Protein AF-A0A0J7MW01-F1 (afdb_monomer_lite)

Sequence (68 aa):
MTAHFEGDIVITGRLPESSNIEEFKENLMKGMDMVTEDERRWSVGIYGMPSRYGKIKDLGSFDASFFK

Organism: Lasius niger (NCBI:txid67767)

pLDDT: mean 90.81, std 13.17, range [36.56, 98.56]

InterPro domains:
  IPR014030 Beta-ketoacyl synthase-like, N-terminal domain [PF00109] (11-68)
  IPR016039 Thiolase-like [G3DSA:3.40.47.10] (11-68)

Structure (mmCIF, N/CA/C/O backbone):
data_AF-A0A0J7MW01-F1
#
_entry.id   AF-A0A0J7MW01-F1
#
loop_
_atom_site.group_PDB
_atom_site.id
_atom_site.type_symbol
_atom_site.label_atom_id
_atom_site.label_alt_id
_atom_site.label_comp_id
_atom_site.label_asym_id
_atom_site.label_entity_id
_atom_site.label_seq_id
_atom_site.pdbx_PDB_ins_code
_atom_site.Cartn_x
_atom_site.Cartn_y
_atom_site.Cartn_z
_atom_site.occupancy
_atom_site.B_iso_or_equiv
_atom_site.auth_seq_id
_atom_site.auth_comp_id
_atom_site.auth_asym_id
_atom_site.auth_atom_id
_atom_site.pdbx_PDB_model_num
ATOM 1 N N . MET A 1 1 ? 30.551 -9.278 6.852 1.00 36.56 1 MET A N 1
ATOM 2 C CA . MET A 1 1 ? 29.787 -10.537 6.922 1.00 36.56 1 MET A CA 1
ATOM 3 C C . MET A 1 1 ? 28.958 -10.592 5.649 1.00 36.56 1 MET A C 1
ATOM 5 O O . MET A 1 1 ? 27.934 -9.933 5.562 1.00 36.56 1 MET A O 1
ATOM 9 N N . THR A 1 2 ? 29.507 -11.193 4.597 1.00 45.38 2 THR A N 1
ATOM 10 C CA . THR A 1 2 ? 28.856 -11.317 3.287 1.00 45.38 2 THR A CA 1
ATOM 11 C C . THR A 1 2 ? 27.805 -12.407 3.402 1.00 45.38 2 THR A C 1
ATOM 13 O O . THR A 1 2 ? 28.146 -13.572 3.588 1.00 45.38 2 THR A O 1
ATOM 16 N N . ALA A 1 3 ? 26.531 -12.032 3.356 1.00 54.41 3 ALA A N 1
ATOM 17 C CA . ALA A 1 3 ? 25.473 -13.013 3.213 1.00 54.41 3 ALA A CA 1
ATOM 18 C C . ALA A 1 3 ? 25.516 -13.529 1.767 1.00 54.41 3 ALA A C 1
ATOM 20 O O . ALA A 1 3 ? 25.181 -12.818 0.822 1.00 54.41 3 ALA A O 1
ATOM 21 N N . HIS A 1 4 ? 26.045 -14.739 1.606 1.00 54.47 4 HIS A N 1
ATOM 22 C CA . HIS A 1 4 ? 25.939 -15.504 0.374 1.00 54.47 4 HIS A CA 1
ATOM 23 C C . HIS A 1 4 ? 24.512 -16.054 0.304 1.00 54.47 4 HIS A C 1
ATOM 25 O O . HIS A 1 4 ? 24.160 -16.946 1.069 1.00 54.47 4 HIS A O 1
ATOM 31 N N . PHE A 1 5 ? 23.691 -15.481 -0.574 1.00 65.12 5 PHE A N 1
ATOM 32 C CA . PHE A 1 5 ? 22.310 -15.899 -0.810 1.00 65.12 5 PHE A CA 1
ATOM 33 C C . PHE A 1 5 ? 22.240 -16.690 -2.114 1.00 65.12 5 PHE A C 1
ATOM 35 O O . PHE A 1 5 ? 21.896 -16.157 -3.168 1.00 65.12 5 PHE A O 1
ATOM 42 N N . GLU A 1 6 ? 22.627 -17.959 -2.067 1.00 60.00 6 GLU A N 1
ATOM 43 C CA . GLU A 1 6 ? 22.470 -18.864 -3.202 1.00 60.00 6 GLU A CA 1
ATOM 44 C C . GLU A 1 6 ? 21.149 -19.623 -3.019 1.00 60.00 6 GLU A C 1
ATOM 46 O O . GLU A 1 6 ? 21.084 -20.608 -2.290 1.00 60.00 6 GLU A O 1
ATOM 51 N N . GLY A 1 7 ? 20.072 -19.106 -3.626 1.00 72.31 7 GLY A N 1
ATOM 52 C CA . GLY A 1 7 ? 18.757 -19.767 -3.657 1.00 72.31 7 GLY A CA 1
ATOM 53 C C . GLY A 1 7 ? 17.592 -19.073 -2.938 1.00 72.31 7 GLY A C 1
ATOM 54 O O . GLY A 1 7 ? 16.514 -19.662 -2.869 1.00 72.31 7 GLY A O 1
ATOM 55 N N . ASP A 1 8 ? 17.748 -17.844 -2.440 1.00 81.44 8 ASP A N 1
ATOM 56 C CA . ASP A 1 8 ? 16.668 -17.157 -1.717 1.00 81.44 8 ASP A CA 1
ATOM 57 C C . ASP A 1 8 ? 15.646 -16.485 -2.649 1.00 81.44 8 ASP A C 1
ATOM 59 O O . ASP A 1 8 ? 15.990 -15.750 -3.578 1.00 81.44 8 ASP A O 1
ATOM 63 N N . ILE A 1 9 ? 14.358 -16.701 -2.360 1.00 84.50 9 ILE A N 1
ATOM 64 C CA . ILE A 1 9 ? 13.244 -15.986 -2.993 1.00 84.50 9 ILE A CA 1
ATOM 65 C C . ILE A 1 9 ? 12.970 -14.714 -2.191 1.00 84.50 9 ILE A C 1
ATOM 67 O O . ILE A 1 9 ? 12.598 -14.770 -1.019 1.00 84.50 9 ILE A O 1
ATOM 71 N N . VAL A 1 10 ? 13.101 -13.562 -2.848 1.00 87.81 10 VAL A N 1
ATOM 72 C CA . VAL A 1 10 ? 12.792 -12.255 -2.259 1.00 87.81 10 VAL A CA 1
ATOM 73 C C . VAL A 1 10 ? 11.397 -11.813 -2.685 1.00 87.81 10 VAL A C 1
ATOM 75 O O . VAL A 1 10 ? 11.074 -11.789 -3.872 1.00 87.81 10 VAL A O 1
ATOM 78 N N . ILE A 1 11 ? 10.580 -11.410 -1.712 1.00 89.00 11 ILE A N 1
ATOM 79 C CA . ILE A 1 11 ? 9.280 -10.778 -1.947 1.00 89.00 11 ILE A CA 1
ATOM 80 C C . ILE A 1 11 ? 9.424 -9.283 -1.671 1.00 89.00 11 ILE A C 1
ATOM 82 O O . ILE A 1 11 ? 9.889 -8.882 -0.606 1.00 89.00 11 ILE A O 1
ATOM 86 N N . THR A 1 12 ? 9.017 -8.458 -2.634 1.00 95.25 12 THR A N 1
ATOM 87 C CA . THR A 1 12 ? 9.000 -6.996 -2.524 1.00 95.25 12 THR A CA 1
ATOM 88 C C . THR A 1 12 ? 7.677 -6.435 -3.032 1.00 95.25 12 THR A C 1
ATOM 90 O O . THR A 1 12 ? 6.979 -7.082 -3.813 1.00 95.25 12 THR A O 1
ATOM 93 N N . GLY A 1 13 ? 7.310 -5.238 -2.584 1.00 95.56 13 GLY A N 1
ATOM 94 C CA . GLY A 1 13 ? 6.073 -4.595 -2.999 1.00 95.56 13 GLY A CA 1
ATOM 95 C C . GLY A 1 13 ? 5.706 -3.370 -2.172 1.00 95.56 13 GLY A C 1
ATOM 96 O O . GLY A 1 13 ? 6.313 -3.069 -1.142 1.00 95.56 13 GLY A O 1
ATOM 97 N N . ARG A 1 14 ? 4.674 -2.677 -2.654 1.00 97.75 14 ARG A N 1
ATOM 98 C CA . ARG A 1 14 ? 3.997 -1.569 -1.974 1.00 97.75 14 ARG A CA 1
ATOM 99 C C . ARG A 1 14 ? 2.567 -2.010 -1.690 1.00 97.75 14 ARG A C 1
ATOM 101 O O . ARG A 1 14 ? 1.885 -2.485 -2.596 1.00 97.75 14 ARG A O 1
ATOM 108 N N . LEU A 1 15 ? 2.137 -1.874 -0.444 1.00 98.12 15 LEU A N 1
ATOM 109 C CA . LEU A 1 15 ? 0.859 -2.380 0.068 1.00 98.12 15 LEU A CA 1
ATOM 110 C C . LEU A 1 15 ? 0.076 -1.239 0.744 1.00 98.12 15 LEU A C 1
ATOM 112 O O . LEU A 1 15 ? 0.607 -0.126 0.854 1.00 98.12 15 LEU A O 1
ATOM 116 N N . PRO A 1 16 ? -1.198 -1.447 1.133 1.00 98.31 16 PRO A N 1
ATOM 117 C CA . PRO A 1 16 ? -1.977 -0.414 1.803 1.00 98.31 16 PRO A CA 1
ATOM 118 C C . PRO A 1 16 ? -1.229 0.194 2.989 1.00 98.31 16 PRO A C 1
ATOM 120 O O . PRO A 1 16 ? -0.688 -0.538 3.807 1.00 98.31 16 PRO A O 1
ATOM 123 N N . GLU A 1 17 ? -1.151 1.524 3.044 1.00 98.06 17 GLU A N 1
ATOM 124 C CA . GLU A 1 17 ? -0.417 2.257 4.087 1.00 98.06 17 GLU A CA 1
ATOM 125 C C . GLU A 1 17 ? 1.049 1.822 4.318 1.00 98.06 17 GLU A C 1
ATOM 127 O O . GLU A 1 17 ? 1.626 2.097 5.375 1.00 98.06 17 GLU A O 1
ATOM 132 N N . SER A 1 18 ? 1.705 1.228 3.313 1.00 98.38 18 SER A N 1
ATOM 133 C CA . SER A 1 18 ? 3.094 0.758 3.412 1.00 98.38 18 SER A CA 1
ATOM 134 C C . SER A 1 18 ? 3.877 0.988 2.119 1.00 98.38 18 SER A C 1
ATOM 136 O O . SER A 1 18 ? 3.583 0.414 1.067 1.00 98.38 18 SER A O 1
ATOM 138 N N . SER A 1 19 ? 4.910 1.828 2.191 1.00 97.75 19 SER A N 1
ATOM 139 C CA . SER A 1 19 ? 5.748 2.190 1.038 1.00 97.75 19 SER A CA 1
ATOM 140 C C . SER A 1 19 ? 6.770 1.115 0.662 1.00 97.75 19 SER A C 1
ATOM 142 O O . SER A 1 19 ? 7.354 1.194 -0.415 1.00 97.75 19 SER A O 1
ATOM 144 N N . ASN A 1 20 ? 6.993 0.129 1.530 1.00 97.12 20 ASN A N 1
ATOM 145 C CA . ASN A 1 20 ? 7.889 -1.010 1.335 1.00 97.12 20 ASN A CA 1
ATOM 146 C C . ASN A 1 20 ? 7.461 -2.180 2.249 1.00 97.12 20 ASN A C 1
ATOM 148 O O . ASN A 1 20 ? 6.550 -2.036 3.070 1.00 97.12 20 ASN A O 1
ATOM 152 N N . ILE A 1 21 ? 8.119 -3.337 2.111 1.00 97.00 21 ILE A N 1
ATOM 153 C CA . ILE A 1 21 ? 7.799 -4.547 2.887 1.00 97.00 21 ILE A CA 1
ATOM 154 C C . ILE A 1 21 ? 8.093 -4.400 4.385 1.00 97.00 21 ILE A C 1
ATOM 156 O O . ILE A 1 21 ? 7.369 -4.989 5.185 1.00 97.00 21 ILE A O 1
ATOM 160 N N . GLU A 1 22 ? 9.090 -3.607 4.788 1.00 97.00 22 GLU A N 1
ATOM 161 C CA . GLU A 1 22 ? 9.390 -3.425 6.215 1.00 97.00 22 GLU A CA 1
ATOM 162 C C . GLU A 1 22 ? 8.280 -2.623 6.909 1.00 97.00 22 GLU A C 1
ATOM 164 O O . GLU A 1 22 ? 7.778 -3.050 7.946 1.00 97.00 22 GLU A O 1
ATOM 169 N N . GLU A 1 23 ? 7.791 -1.543 6.285 1.00 98.25 23 GLU A N 1
ATOM 170 C CA . GLU A 1 23 ? 6.615 -0.808 6.777 1.00 98.25 23 GLU A CA 1
ATOM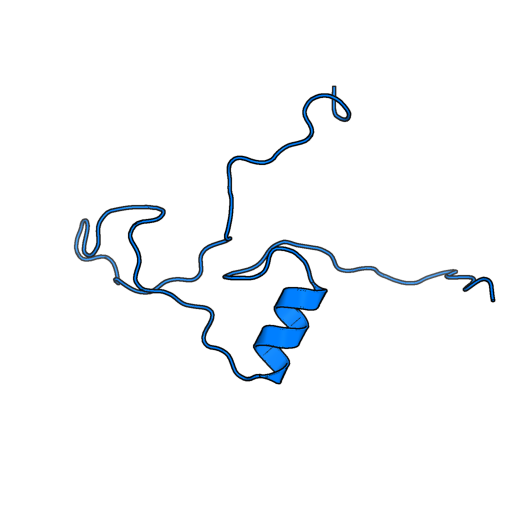 171 C C . GLU A 1 23 ? 5.380 -1.713 6.880 1.00 98.25 23 GLU A C 1
ATOM 173 O O . GLU A 1 23 ? 4.624 -1.635 7.848 1.00 98.25 23 GLU A O 1
ATOM 178 N N . PHE A 1 24 ? 5.172 -2.589 5.892 1.00 98.25 24 PHE A N 1
ATOM 179 C CA . PHE A 1 24 ? 4.045 -3.520 5.903 1.00 98.25 24 PHE A CA 1
ATOM 180 C C . PHE A 1 24 ? 4.150 -4.517 7.055 1.00 98.25 24 PHE A C 1
ATOM 182 O O . PHE A 1 24 ? 3.191 -4.709 7.804 1.00 98.25 24 PHE A O 1
ATOM 189 N N . LYS A 1 25 ? 5.333 -5.103 7.249 1.00 97.62 25 LYS A N 1
ATOM 190 C CA . LYS A 1 25 ? 5.624 -5.992 8.374 1.00 97.62 25 LYS A CA 1
ATOM 191 C C . LYS A 1 25 ? 5.389 -5.290 9.708 1.00 97.62 25 LYS A C 1
ATOM 193 O O . LYS A 1 25 ? 4.727 -5.857 10.571 1.00 97.62 25 LYS A O 1
ATOM 198 N N . GLU A 1 26 ? 5.873 -4.065 9.886 1.00 98.44 26 GLU A N 1
ATOM 199 C CA . GLU A 1 26 ? 5.630 -3.306 11.114 1.00 98.44 26 GLU A CA 1
ATOM 200 C C . GLU A 1 26 ? 4.140 -3.084 11.386 1.00 98.44 26 GLU A C 1
ATOM 202 O O . GLU A 1 26 ? 3.688 -3.286 12.516 1.00 98.44 26 GLU A O 1
ATOM 207 N N . ASN A 1 27 ? 3.375 -2.689 10.367 1.00 98.44 27 ASN A N 1
ATOM 208 C CA . ASN A 1 27 ? 1.938 -2.470 10.497 1.00 98.44 27 ASN A CA 1
ATOM 209 C C . ASN A 1 27 ? 1.208 -3.760 10.893 1.00 98.44 27 ASN A C 1
ATOM 211 O O . ASN A 1 27 ? 0.365 -3.732 11.791 1.00 98.44 27 ASN A O 1
ATOM 215 N N . LEU A 1 28 ? 1.576 -4.897 10.290 1.00 98.38 28 LEU A N 1
ATOM 216 C CA . LEU A 1 28 ? 1.043 -6.210 10.662 1.00 98.38 28 LEU A C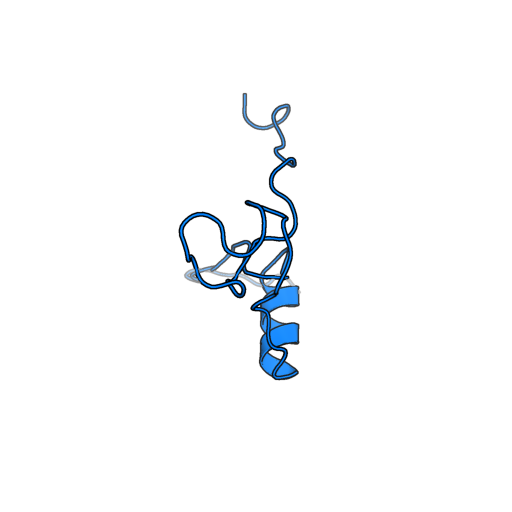A 1
ATOM 217 C C . LEU A 1 28 ? 1.366 -6.568 12.115 1.00 98.38 28 LEU A C 1
ATOM 219 O O . LEU A 1 28 ? 0.471 -6.954 12.863 1.00 98.38 28 LEU A O 1
ATOM 223 N N . MET A 1 29 ? 2.623 -6.400 12.537 1.00 98.50 29 MET A N 1
ATOM 224 C CA . MET A 1 29 ? 3.057 -6.720 13.903 1.00 98.50 29 MET A CA 1
ATOM 225 C C . MET A 1 29 ? 2.370 -5.842 14.957 1.00 98.50 29 MET A C 1
ATOM 227 O O . MET A 1 29 ? 2.163 -6.282 16.085 1.00 98.50 29 MET A O 1
ATOM 231 N N . LYS A 1 30 ? 1.994 -4.612 14.590 1.00 98.56 30 LYS A N 1
ATOM 232 C CA . LYS A 1 30 ? 1.229 -3.685 15.437 1.00 98.56 30 LYS A CA 1
ATOM 233 C C . LYS A 1 30 ? -0.287 -3.930 15.384 1.00 98.56 30 LYS A C 1
ATOM 235 O O . LYS A 1 30 ? -1.014 -3.278 16.127 1.00 98.56 30 LYS A O 1
ATOM 240 N N . GLY A 1 31 ? -0.774 -4.825 14.518 1.00 98.00 31 GLY A N 1
ATOM 241 C CA . GLY A 1 31 ? -2.209 -5.032 14.292 1.00 98.00 31 GLY A CA 1
ATOM 242 C C . GLY A 1 31 ? -2.909 -3.795 13.721 1.00 98.00 31 GLY A C 1
ATOM 243 O O . GLY A 1 31 ? -4.083 -3.564 14.005 1.00 98.00 31 GLY A O 1
ATOM 244 N N . MET A 1 32 ? -2.182 -2.965 12.968 1.00 98.31 32 MET A N 1
ATOM 245 C CA . MET A 1 32 ? -2.711 -1.724 12.414 1.00 98.31 32 MET A CA 1
ATOM 246 C C . MET A 1 32 ? -3.694 -2.017 11.282 1.00 98.31 32 MET A C 1
ATOM 248 O O . MET A 1 32 ? -3.371 -2.718 10.322 1.00 98.31 32 MET A O 1
ATOM 252 N N . ASP A 1 33 ? -4.879 -1.417 11.365 1.00 98.25 33 ASP A N 1
ATOM 253 C CA . ASP A 1 33 ? -5.831 -1.421 10.263 1.00 98.25 33 ASP A CA 1
ATOM 254 C C . ASP A 1 33 ? -5.351 -0.473 9.153 1.00 98.25 33 ASP A C 1
ATOM 256 O O . ASP A 1 33 ? -5.388 0.749 9.287 1.00 98.25 33 ASP A O 1
ATOM 260 N N . MET A 1 34 ? -4.870 -1.057 8.056 1.00 98.38 34 MET A N 1
ATOM 261 C CA . MET A 1 34 ? -4.364 -0.337 6.881 1.00 98.38 34 MET A CA 1
ATOM 262 C C . MET A 1 34 ? -5.467 -0.035 5.846 1.00 98.38 34 MET A C 1
ATOM 264 O O . MET A 1 34 ? -5.181 0.393 4.724 1.00 98.38 34 MET A O 1
ATOM 268 N N . VAL A 1 35 ? -6.736 -0.276 6.189 1.00 97.75 35 VAL A N 1
ATOM 269 C CA . VAL A 1 35 ? -7.907 0.073 5.378 1.00 97.75 35 VAL A CA 1
ATOM 270 C C . VAL A 1 35 ? -8.455 1.418 5.849 1.00 97.75 35 VAL A C 1
ATOM 272 O O . VAL A 1 35 ? -8.998 1.540 6.950 1.00 97.75 35 VAL A O 1
ATOM 275 N N . THR A 1 36 ? -8.378 2.434 4.992 1.00 96.75 36 THR A N 1
ATOM 276 C CA . THR A 1 36 ? -8.700 3.816 5.374 1.00 96.75 36 THR A CA 1
ATOM 277 C C . THR A 1 36 ? -9.943 4.361 4.670 1.00 96.75 36 THR A C 1
ATOM 279 O O . THR A 1 36 ? -10.291 3.959 3.554 1.00 96.75 36 THR A O 1
ATOM 282 N N . GLU A 1 37 ? -10.595 5.327 5.316 1.00 95.31 37 GLU A N 1
ATOM 283 C CA . GLU A 1 37 ? -11.721 6.102 4.789 1.00 95.31 37 GLU A CA 1
ATOM 284 C C . GLU A 1 37 ? -11.227 7.479 4.333 1.00 95.31 37 GLU A C 1
ATOM 286 O O . GLU A 1 37 ? -11.203 8.438 5.094 1.00 95.31 37 GLU A O 1
ATOM 291 N N . ASP A 1 38 ? -10.751 7.562 3.095 1.00 92.25 38 ASP A N 1
ATOM 292 C CA . ASP A 1 38 ? -10.266 8.809 2.500 1.00 92.25 38 ASP A CA 1
ATOM 293 C C . ASP A 1 38 ? -10.523 8.810 0.991 1.00 92.25 38 ASP A C 1
ATOM 295 O O . ASP A 1 38 ? -10.765 7.759 0.382 1.00 92.25 38 ASP A O 1
ATOM 299 N N . GLU A 1 39 ? -10.430 9.994 0.393 1.00 93.88 39 GLU A N 1
ATOM 300 C CA . GLU A 1 39 ? -10.802 10.245 -1.000 1.00 93.88 39 GLU A CA 1
ATOM 301 C C . GLU A 1 39 ? -9.620 10.158 -1.983 1.00 93.88 39 GLU A C 1
ATOM 303 O O . GLU A 1 39 ? -9.687 10.684 -3.091 1.00 93.88 39 GLU A O 1
ATOM 308 N N . ARG A 1 40 ? -8.521 9.465 -1.631 1.00 93.19 40 ARG A N 1
ATOM 309 C CA . ARG A 1 40 ? -7.299 9.373 -2.473 1.00 93.19 40 ARG A CA 1
ATOM 310 C C . ARG A 1 40 ? -7.492 8.668 -3.826 1.00 93.19 40 ARG A C 1
ATOM 312 O O . ARG A 1 40 ? -6.549 8.575 -4.618 1.00 93.19 40 ARG A O 1
ATOM 319 N N . ARG A 1 41 ? -8.671 8.101 -4.084 1.00 92.94 41 ARG A N 1
ATOM 320 C CA . ARG A 1 41 ? -9.037 7.494 -5.375 1.00 92.94 41 ARG A CA 1
ATOM 321 C C . ARG A 1 41 ? -10.303 8.104 -5.952 1.00 92.94 41 ARG A C 1
ATOM 323 O O . ARG A 1 41 ? -10.334 8.417 -7.136 1.00 92.94 41 ARG A O 1
ATOM 330 N N . TRP A 1 42 ? -11.322 8.261 -5.122 1.00 92.38 42 TRP A N 1
ATOM 331 C CA . TRP A 1 42 ? -12.614 8.829 -5.481 1.00 92.38 42 TRP A CA 1
ATOM 332 C C . TRP A 1 42 ? -13.299 9.372 -4.228 1.00 92.38 42 TRP A C 1
ATOM 334 O O . TRP A 1 42 ? -12.931 8.991 -3.114 1.00 92.38 42 TRP A O 1
ATOM 344 N N . SER A 1 43 ? -14.305 10.227 -4.418 1.00 93.56 43 SER A N 1
ATOM 345 C CA . SER A 1 43 ? -15.130 10.745 -3.326 1.00 93.56 43 SER A CA 1
ATOM 346 C C . SER A 1 43 ? -15.864 9.627 -2.587 1.00 93.56 43 SER A C 1
ATOM 348 O O . SER A 1 43 ? -16.261 8.614 -3.179 1.00 93.56 43 SER A O 1
ATOM 350 N N . VAL A 1 44 ? -16.048 9.797 -1.277 1.00 90.75 44 VAL A N 1
ATOM 351 C CA . VAL A 1 44 ? -16.702 8.776 -0.449 1.00 90.75 44 VAL A CA 1
ATOM 352 C C . VAL A 1 44 ? -18.132 8.522 -0.940 1.00 90.75 44 VAL A C 1
ATOM 354 O O . VAL A 1 44 ? -18.889 9.449 -1.215 1.00 90.75 44 VAL A O 1
ATOM 357 N N . GLY A 1 45 ? -18.512 7.245 -1.050 1.00 88.00 45 GLY A N 1
ATOM 358 C CA . GLY A 1 45 ? -19.874 6.841 -1.408 1.00 88.00 45 GLY A CA 1
ATOM 359 C C . GLY A 1 45 ? -20.231 7.007 -2.886 1.00 88.00 45 GLY A C 1
ATOM 360 O O . GLY A 1 45 ? -21.403 6.848 -3.240 1.00 88.00 45 GLY A O 1
ATOM 361 N N . ILE A 1 46 ? -19.257 7.287 -3.764 1.00 92.94 46 ILE A N 1
ATOM 362 C CA . ILE A 1 46 ? -19.502 7.324 -5.209 1.00 92.94 46 ILE A CA 1
ATOM 363 C C . ILE A 1 46 ? -20.154 6.007 -5.659 1.00 92.94 46 ILE A C 1
ATOM 365 O O . ILE A 1 46 ? -19.670 4.920 -5.351 1.00 92.94 46 ILE A O 1
ATOM 369 N N . TYR A 1 47 ? -21.304 6.095 -6.328 1.00 93.62 47 TYR A N 1
ATOM 370 C CA . TYR A 1 47 ? -22.101 4.936 -6.758 1.00 93.62 47 TYR A CA 1
ATOM 371 C C . TYR A 1 47 ? -22.483 3.940 -5.641 1.00 93.62 47 TYR A C 1
ATOM 373 O O . TYR A 1 47 ? -22.718 2.767 -5.919 1.00 93.62 47 TYR A O 1
ATOM 381 N N . GLY A 1 48 ? -22.545 4.379 -4.379 1.00 92.69 48 GLY A N 1
ATOM 382 C CA . GLY A 1 48 ? -22.820 3.489 -3.245 1.00 92.69 48 GLY A CA 1
ATOM 383 C C . GLY A 1 48 ? -21.660 2.548 -2.898 1.00 92.69 48 GLY A C 1
ATOM 384 O O . GLY A 1 48 ? -21.868 1.552 -2.207 1.00 92.69 48 GLY A O 1
ATOM 385 N N . MET A 1 49 ? -20.445 2.842 -3.372 1.00 91.75 49 MET A N 1
ATOM 386 C CA . MET A 1 49 ? -19.246 2.074 -3.037 1.00 91.75 49 MET A CA 1
ATOM 387 C C . MET A 1 49 ? -18.907 2.177 -1.541 1.00 91.75 49 MET A C 1
ATOM 389 O O . MET A 1 49 ? -19.111 3.238 -0.939 1.00 91.75 49 MET A O 1
ATOM 393 N N . PRO A 1 50 ? -18.322 1.121 -0.940 1.00 93.00 50 PRO A N 1
ATOM 394 C CA . PRO A 1 50 ? -17.817 1.177 0.427 1.00 93.00 50 PRO A CA 1
ATOM 395 C C . PRO A 1 50 ? -16.813 2.319 0.620 1.00 93.00 50 PRO A C 1
ATOM 397 O O . PRO A 1 50 ? -15.947 2.554 -0.225 1.00 93.00 50 PRO A O 1
ATOM 400 N N . SER A 1 51 ? -16.899 3.006 1.760 1.00 93.88 51 SER A N 1
ATOM 401 C CA . SER A 1 51 ? -16.027 4.143 2.074 1.00 93.88 51 SER A CA 1
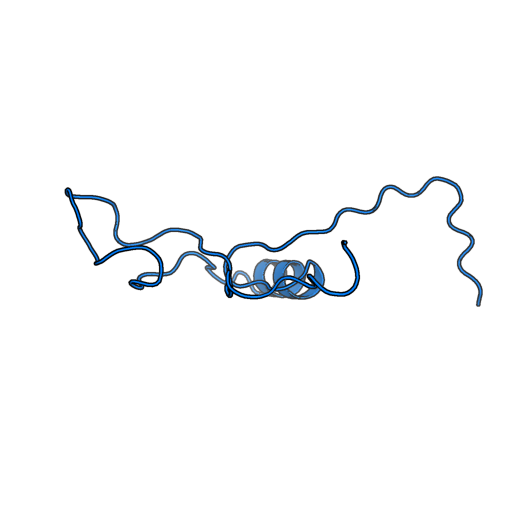ATOM 402 C C . SER A 1 51 ? -14.603 3.731 2.467 1.00 93.88 51 SER A C 1
ATOM 404 O O . SER A 1 51 ? -13.665 4.519 2.337 1.00 93.88 51 SER A O 1
ATOM 406 N N . ARG A 1 52 ? -14.424 2.472 2.890 1.00 95.88 52 ARG A N 1
ATOM 407 C CA . ARG A 1 52 ? -13.171 1.911 3.410 1.00 95.88 52 ARG A CA 1
ATOM 408 C C . ARG A 1 52 ? -12.580 0.876 2.461 1.00 95.88 52 ARG A C 1
ATOM 410 O O . ARG A 1 52 ? -13.235 -0.106 2.125 1.00 95.88 52 ARG A O 1
ATOM 417 N N . TYR A 1 53 ? -11.333 1.083 2.051 1.00 95.81 53 TYR A N 1
ATOM 418 C CA . TYR A 1 53 ? -10.584 0.149 1.205 1.00 95.81 53 TYR A CA 1
ATOM 419 C C . TYR A 1 53 ? -9.072 0.378 1.356 1.00 95.81 53 TYR A C 1
ATOM 421 O O . TYR A 1 53 ? -8.629 1.457 1.752 1.00 95.81 53 TYR A O 1
ATOM 429 N N . GLY A 1 54 ? -8.271 -0.652 1.077 1.00 96.88 54 GLY A N 1
ATOM 430 C CA . GLY A 1 54 ? -6.812 -0.564 1.133 1.00 96.88 54 GLY A CA 1
ATOM 431 C C . GLY A 1 54 ? -6.254 0.236 -0.045 1.00 96.88 54 GLY A C 1
ATOM 432 O O . GLY A 1 54 ? -6.622 -0.004 -1.196 1.00 96.88 54 GLY A O 1
ATOM 433 N N . LYS A 1 55 ? -5.362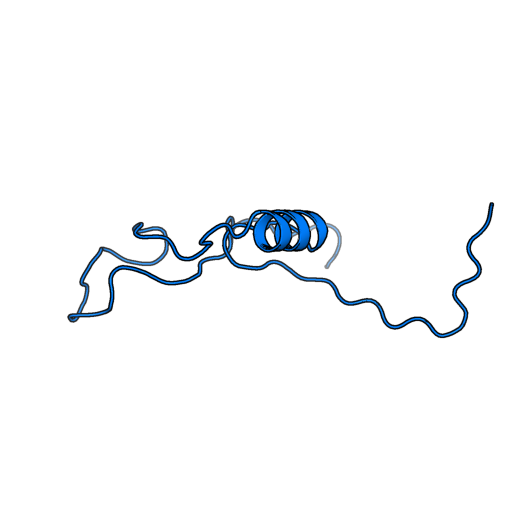 1.190 0.231 1.00 96.94 55 LYS A N 1
ATOM 434 C CA . LYS A 1 55 ? -4.808 2.122 -0.763 1.00 96.94 55 LYS A CA 1
ATOM 435 C C . LYS A 1 55 ? -3.302 2.265 -0.576 1.00 96.94 55 LYS A C 1
ATOM 437 O O . LYS A 1 55 ? -2.835 2.522 0.52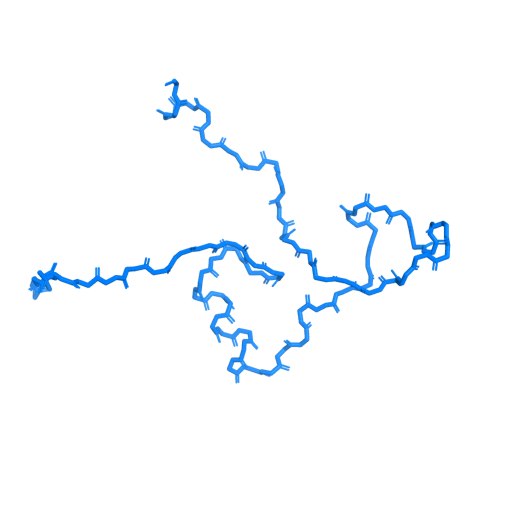8 1.00 96.94 55 LYS A O 1
ATOM 442 N N . ILE A 1 56 ? -2.531 2.130 -1.656 1.00 96.94 56 ILE A N 1
ATOM 443 C CA . ILE A 1 56 ? -1.096 2.444 -1.615 1.00 96.94 56 ILE A CA 1
ATOM 444 C C . ILE A 1 56 ? -0.888 3.953 -1.451 1.00 96.94 56 ILE A C 1
ATOM 446 O O . ILE A 1 56 ? -1.608 4.746 -2.063 1.00 96.94 56 ILE A O 1
ATOM 450 N N . LYS A 1 57 ? 0.108 4.327 -0.640 1.00 95.81 57 LYS A N 1
ATOM 451 C CA . LYS A 1 57 ? 0.343 5.708 -0.185 1.00 95.81 57 LYS A CA 1
ATOM 452 C C . LYS A 1 57 ? 0.521 6.716 -1.321 1.00 95.81 57 LYS A C 1
ATOM 454 O O . LYS A 1 57 ? -0.104 7.769 -1.295 1.00 95.81 57 LYS A O 1
ATOM 459 N N . ASP A 1 58 ? 1.350 6.387 -2.309 1.00 94.88 58 ASP A N 1
ATOM 460 C CA . ASP A 1 58 ? 1.704 7.296 -3.403 1.00 94.88 58 ASP A CA 1
ATOM 461 C C . ASP A 1 58 ? 1.680 6.583 -4.765 1.00 94.88 58 ASP A C 1
ATOM 463 O O . ASP A 1 58 ? 2.227 5.491 -4.904 1.00 94.88 58 ASP A O 1
ATOM 467 N N . LEU A 1 59 ? 1.064 7.209 -5.768 1.00 93.75 59 LEU A N 1
ATOM 468 C CA . LEU A 1 59 ? 1.021 6.731 -7.156 1.00 93.75 59 LEU A CA 1
ATOM 469 C C . LEU A 1 59 ? 1.908 7.534 -8.111 1.00 93.75 59 LEU A C 1
ATOM 471 O O . LEU A 1 59 ? 2.106 7.094 -9.239 1.00 93.75 59 LEU A O 1
ATOM 475 N N . GLY A 1 60 ? 2.379 8.713 -7.704 1.00 95.19 60 GLY A N 1
ATOM 476 C CA . GLY A 1 60 ? 3.070 9.639 -8.598 1.00 95.19 60 GLY A CA 1
ATOM 477 C C . GLY A 1 60 ? 4.540 9.296 -8.827 1.00 95.19 60 GLY A C 1
ATOM 478 O O . GLY A 1 60 ? 5.120 9.753 -9.808 1.00 95.19 60 GLY A O 1
ATOM 479 N N . SER A 1 61 ? 5.149 8.502 -7.944 1.00 94.25 61 SER A N 1
ATOM 480 C CA . SER A 1 61 ? 6.574 8.179 -8.032 1.00 94.25 61 SER A CA 1
ATOM 481 C C . SER A 1 61 ? 6.877 7.071 -9.042 1.00 94.25 61 SER A C 1
ATOM 483 O O . SER A 1 61 ? 6.394 5.945 -8.915 1.00 94.25 61 SER A O 1
ATOM 485 N N . PHE A 1 62 ? 7.764 7.375 -9.990 1.00 96.12 62 PHE A N 1
ATOM 486 C CA . PHE A 1 62 ? 8.394 6.426 -10.906 1.00 96.12 62 PHE A CA 1
ATOM 487 C C . PHE A 1 62 ? 9.767 6.967 -11.341 1.00 96.12 62 PHE A C 1
ATOM 489 O O . PHE A 1 62 ? 9.875 8.139 -11.703 1.00 96.12 62 PHE A O 1
ATOM 496 N N . ASP A 1 63 ? 10.816 6.137 -11.321 1.00 96.44 63 ASP A N 1
ATOM 497 C CA . ASP A 1 63 ? 12.149 6.539 -11.798 1.00 96.44 63 ASP A CA 1
ATOM 498 C C . ASP A 1 63 ? 12.246 6.413 -13.323 1.00 96.44 63 ASP A C 1
ATOM 500 O O . ASP A 1 63 ? 12.832 5.484 -13.881 1.00 96.44 63 ASP A O 1
ATOM 504 N N . ALA A 1 64 ? 11.654 7.385 -14.011 1.00 97.06 64 ALA A N 1
ATOM 505 C CA . ALA A 1 64 ? 11.664 7.437 -15.468 1.00 97.06 64 ALA A CA 1
ATOM 506 C C . ALA A 1 64 ? 13.074 7.618 -16.060 1.00 97.06 64 ALA A C 1
ATOM 508 O O . ALA A 1 64 ? 13.300 7.310 -17.227 1.00 97.06 64 ALA A O 1
ATOM 509 N N . SER A 1 65 ? 14.022 8.151 -15.282 1.00 97.00 65 SER A N 1
ATOM 510 C CA . SER A 1 65 ? 15.375 8.432 -15.768 1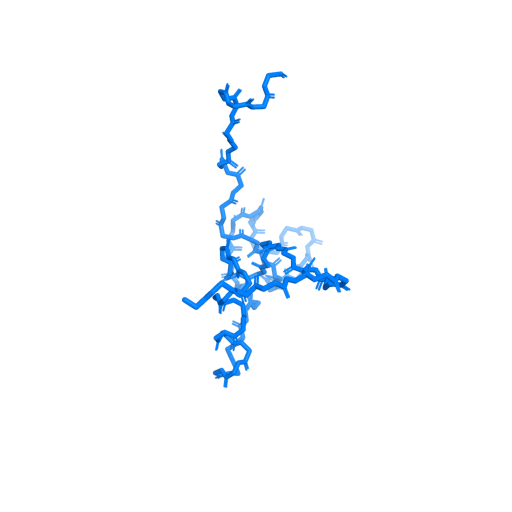.00 97.00 65 SER A CA 1
ATOM 511 C C . SER A 1 65 ? 16.228 7.171 -15.872 1.00 97.00 65 SER A C 1
ATOM 513 O O . SER A 1 65 ? 17.012 7.049 -16.816 1.00 97.00 65 SER A O 1
ATOM 515 N N . PHE A 1 66 ? 16.036 6.236 -14.938 1.00 97.56 66 PHE A N 1
ATOM 516 C CA . PHE A 1 66 ? 16.701 4.941 -14.921 1.00 97.56 66 PHE A CA 1
ATOM 517 C C . PHE A 1 66 ? 16.086 3.962 -15.933 1.00 97.56 66 PHE A C 1
ATOM 519 O O . PHE A 1 66 ? 16.819 3.317 -16.680 1.00 97.56 66 PHE A O 1
ATOM 526 N N . PHE A 1 67 ? 14.752 3.870 -15.995 1.00 95.38 67 PHE A N 1
ATOM 527 C CA . PHE A 1 67 ? 14.020 2.872 -16.796 1.00 95.38 67 PHE A CA 1
ATOM 528 C C . PHE A 1 67 ? 13.638 3.349 -18.211 1.00 95.38 67 PHE A C 1
ATOM 530 O O . PHE A 1 67 ? 12.482 3.213 -18.612 1.00 95.38 67 PHE A O 1
ATOM 537 N N . LYS A 1 68 ? 14.582 3.926 -18.963 1.00 74.19 68 LYS A N 1
ATOM 538 C CA . LYS A 1 68 ? 14.336 4.309 -20.367 1.00 74.19 68 LYS A CA 1
ATOM 539 C C . LYS A 1 68 ? 13.994 3.126 -21.270 1.00 74.19 68 LYS A C 1
ATOM 541 O O . LYS A 1 68 ? 14.648 2.070 -21.128 1.00 74.19 68 LYS A O 1
#

Foldseek 3Di:
DDPPDDDDDDDWDFWQVRPIVVSVVVCVVVVHDSWDQDQPPHDACVVHDHRTDGDGDDDPDDPPVVVD

Radius of gyration: 16.79 Å; chains: 1; bounding box: 53×30×36 Å

Secondary structure (DSSP, 8-state):
-----SSPPP----BBTBSSHHHHHHHHHTT---EE---SSS-TTGGG--S-EE-BS-SS---TTT--